Protein AF-A0A7S2RGL3-F1 (afdb_monomer)

Mean predicted aligned error: 12.46 Å

Foldseek 3Di:
DDPDPVDDPVNCVVVVHDDPLCVQVVPPCSPVPPPDPPPVRVVVVVVVVPDDVVCVVVVVVVVVVVLVVVVQPDKDKDKAQDADDQPDDSDNVCNVVRGIDIDIDRDDD

Sequence (109 aa):
TFVNDDINIEIAAKLGTKSLRDVLSAHKNGMVKIPCPKKESLIQLFSETRFDEKSSSQVILDLLEVAEINMTKQVSVMIDRRSHDSLSLLHPCLANAQGPAVIVCFHDI

pLDDT: mean 76.18, std 13.87, range [50.88, 94.62]

Structure (mmCIF, N/CA/C/O backbone):
data_AF-A0A7S2RGL3-F1
#
_entry.id   AF-A0A7S2RGL3-F1
#
loop_
_atom_site.group_PDB
_atom_site.id
_atom_site.type_symbol
_atom_site.label_atom_id
_atom_site.label_alt_id
_atom_site.label_comp_id
_atom_site.label_asym_id
_atom_site.label_entity_id
_atom_site.label_seq_id
_atom_site.pdbx_PDB_ins_code
_atom_site.Cartn_x
_atom_site.Cartn_y
_atom_site.Cartn_z
_atom_site.occupancy
_atom_site.B_iso_or_equiv
_atom_site.auth_seq_id
_atom_site.auth_comp_id
_atom_site.auth_asym_id
_atom_site.auth_atom_id
_atom_site.pdbx_PDB_model_num
ATOM 1 N N . THR A 1 1 ? 1.191 9.470 -19.792 1.00 50.97 1 THR A N 1
ATOM 2 C CA . THR A 1 1 ? -0.223 9.199 -20.131 1.00 50.97 1 THR A CA 1
ATOM 3 C C . THR A 1 1 ? -1.083 9.799 -19.043 1.00 50.97 1 THR A C 1
ATOM 5 O O . THR A 1 1 ? -0.793 9.549 -17.878 1.00 50.97 1 THR A O 1
ATOM 8 N N . PHE A 1 2 ? -2.029 10.668 -19.399 1.00 55.44 2 PHE A N 1
ATOM 9 C CA . PHE A 1 2 ? -2.985 11.243 -18.448 1.00 55.44 2 PHE A CA 1
ATOM 10 C C . PHE A 1 2 ? -4.080 10.226 -18.116 1.00 55.44 2 PHE A C 1
ATOM 12 O O . PHE A 1 2 ? -4.351 9.348 -18.923 1.00 55.44 2 PHE A O 1
ATOM 19 N N . VAL A 1 3 ? -4.655 10.337 -16.918 1.00 54.41 3 VAL A N 1
ATOM 20 C CA . VAL A 1 3 ? -5.577 9.350 -16.317 1.00 54.41 3 VAL A CA 1
ATOM 21 C C . VAL A 1 3 ? -7.051 9.659 -16.639 1.00 54.41 3 VAL A C 1
ATOM 23 O O . VAL A 1 3 ? -7.941 8.975 -16.159 1.00 54.41 3 VAL A O 1
ATOM 26 N N . ASN A 1 4 ? -7.333 10.708 -17.417 1.00 59.84 4 ASN A N 1
ATOM 27 C CA . ASN A 1 4 ? -8.705 11.088 -17.743 1.00 59.84 4 ASN A CA 1
ATOM 28 C C . ASN A 1 4 ? -9.091 10.545 -19.127 1.00 59.84 4 ASN A C 1
ATOM 30 O O . ASN A 1 4 ? -8.597 11.049 -20.135 1.00 59.84 4 ASN A O 1
ATOM 34 N N . ASP A 1 5 ? -9.968 9.539 -19.143 1.00 64.44 5 ASP A N 1
ATOM 35 C CA . ASP A 1 5 ? -10.478 8.895 -20.362 1.00 64.44 5 ASP A CA 1
ATOM 36 C C . ASP A 1 5 ? -11.328 9.840 -21.232 1.00 64.44 5 ASP A C 1
ATOM 38 O O . ASP A 1 5 ? -11.414 9.653 -22.446 1.00 64.44 5 ASP A O 1
ATOM 42 N N . ASP A 1 6 ? -11.893 10.902 -20.649 1.00 72.50 6 ASP A N 1
ATOM 43 C CA . ASP A 1 6 ? -12.726 11.881 -21.356 1.00 72.50 6 ASP A CA 1
ATOM 44 C C . ASP A 1 6 ? -11.901 12.963 -22.072 1.00 72.50 6 ASP A C 1
ATOM 46 O O . ASP A 1 6 ? -12.446 13.770 -22.832 1.00 72.50 6 ASP A O 1
ATOM 50 N N . ILE A 1 7 ? -10.581 13.019 -21.846 1.00 73.50 7 ILE A N 1
ATOM 51 C CA . ILE A 1 7 ? -9.719 14.069 -22.400 1.00 73.50 7 ILE A CA 1
ATOM 52 C C . ILE A 1 7 ? -8.648 13.464 -23.303 1.00 73.50 7 ILE A C 1
ATOM 54 O O . ILE A 1 7 ? -7.690 12.830 -22.864 1.00 73.50 7 ILE A O 1
ATOM 58 N N . ASN A 1 8 ? -8.761 13.764 -24.596 1.00 78.94 8 ASN A N 1
ATOM 59 C CA . ASN A 1 8 ? -7.765 13.379 -25.587 1.00 78.94 8 ASN A CA 1
ATOM 60 C C . ASN A 1 8 ? -6.379 13.983 -25.261 1.00 78.94 8 ASN A C 1
ATOM 62 O O . ASN A 1 8 ? -6.249 15.180 -24.984 1.00 78.94 8 ASN A O 1
ATOM 66 N N . ILE A 1 9 ? -5.333 13.155 -25.357 1.00 74.75 9 ILE A N 1
ATOM 67 C CA . ILE A 1 9 ? -3.929 13.508 -25.088 1.00 74.75 9 ILE A CA 1
ATOM 68 C C . ILE A 1 9 ? -3.461 14.743 -25.868 1.00 74.75 9 ILE A C 1
ATOM 70 O O . ILE A 1 9 ? -2.736 15.570 -25.313 1.00 74.75 9 ILE A O 1
ATOM 74 N N . GLU A 1 10 ? -3.877 14.910 -27.125 1.00 80.62 10 GLU A N 1
ATOM 75 C CA . GLU A 1 10 ? -3.476 16.066 -27.934 1.00 80.62 10 GLU A CA 1
ATOM 76 C C . GLU A 1 10 ? -4.067 17.375 -27.402 1.00 80.62 10 GLU A C 1
ATOM 78 O O . GLU A 1 10 ? -3.395 18.410 -27.393 1.00 80.62 10 GLU A O 1
ATOM 83 N N . ILE A 1 11 ? -5.318 17.335 -26.934 1.00 83.62 11 ILE A N 1
ATOM 84 C CA . ILE A 1 11 ? -5.996 18.492 -26.340 1.00 83.62 11 ILE A CA 1
ATOM 85 C C . ILE A 1 11 ? -5.332 18.830 -25.004 1.00 83.62 11 ILE A C 1
ATOM 87 O O . ILE A 1 11 ? -4.986 19.987 -24.766 1.00 83.62 11 ILE A O 1
ATOM 91 N N . ALA A 1 12 ? -5.069 17.821 -24.172 1.00 79.38 12 ALA A N 1
ATOM 92 C CA . ALA A 1 12 ? -4.374 17.991 -22.901 1.00 79.38 12 ALA A CA 1
ATOM 93 C C . ALA A 1 12 ? -2.982 18.630 -23.090 1.00 79.38 12 ALA A C 1
ATOM 95 O O . ALA A 1 12 ? -2.620 19.562 -22.364 1.00 79.38 12 ALA A O 1
ATOM 96 N N . ALA A 1 13 ? -2.220 18.188 -24.095 1.00 79.62 13 ALA A N 1
ATOM 97 C CA . ALA A 1 13 ? -0.905 18.745 -24.406 1.00 79.62 13 ALA A CA 1
ATOM 98 C C . ALA A 1 13 ? -0.986 20.212 -24.862 1.00 79.62 13 ALA A C 1
ATOM 100 O O . ALA A 1 13 ? -0.195 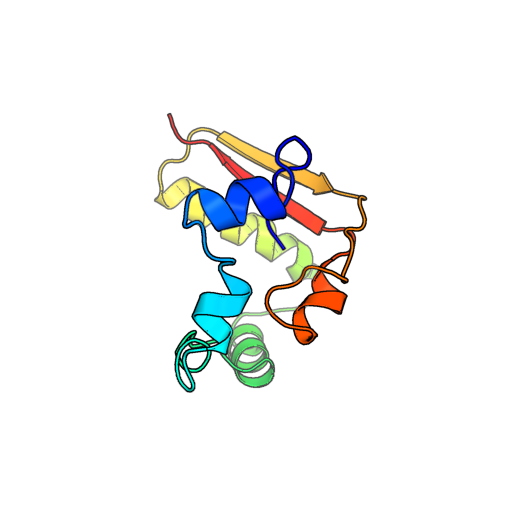21.043 -24.410 1.00 79.62 13 ALA A O 1
ATOM 101 N N . LYS A 1 14 ? -1.970 20.560 -25.704 1.00 86.06 14 LYS A N 1
ATOM 102 C CA . LYS A 1 14 ? -2.211 21.950 -26.140 1.00 86.06 14 LYS A CA 1
ATOM 103 C C . LYS A 1 14 ? -2.626 22.871 -24.992 1.00 86.06 14 LYS A C 1
ATOM 105 O O . LYS A 1 14 ? -2.276 24.045 -25.009 1.00 86.06 14 LYS A O 1
ATOM 110 N N . LEU A 1 15 ? -3.309 22.338 -23.979 1.00 83.81 15 LEU A N 1
ATOM 111 C CA . LEU A 1 15 ? -3.634 23.051 -22.738 1.00 83.81 15 LEU A CA 1
ATOM 112 C C . LEU A 1 15 ? -2.424 23.211 -21.795 1.00 83.81 15 LEU A C 1
ATOM 114 O O . LEU A 1 15 ? -2.561 23.751 -20.701 1.00 83.81 15 LEU A O 1
ATOM 118 N N . GLY A 1 16 ? -1.234 22.752 -22.200 1.00 79.69 16 GLY A N 1
ATOM 119 C CA . GLY A 1 16 ? 0.004 22.892 -21.433 1.00 79.69 16 GLY A CA 1
ATOM 120 C C . GLY A 1 16 ? 0.150 21.883 -20.295 1.00 79.69 16 GLY A C 1
ATOM 121 O O . GLY A 1 16 ? 1.072 22.002 -19.484 1.00 79.69 16 GLY A O 1
ATOM 122 N N . THR A 1 17 ? -0.730 20.882 -20.220 1.00 76.12 17 THR A N 1
ATOM 123 C CA . THR A 1 17 ? -0.628 19.843 -19.194 1.00 76.12 17 THR A CA 1
ATOM 124 C C . THR A 1 17 ? 0.591 18.958 -19.471 1.00 76.12 17 THR A C 1
ATOM 126 O O . THR A 1 17 ? 0.885 18.603 -20.614 1.00 76.12 17 THR A O 1
ATOM 129 N N . LYS A 1 18 ? 1.327 18.590 -18.415 1.00 69.12 18 LYS A N 1
ATOM 130 C CA . LYS A 1 18 ? 2.458 17.654 -18.505 1.00 69.12 18 LYS A CA 1
ATOM 131 C C . LYS A 1 18 ? 2.171 16.374 -17.731 1.00 69.12 18 LYS A C 1
ATOM 133 O O . LYS A 1 18 ? 1.692 16.423 -16.602 1.00 69.12 18 LYS A O 1
ATOM 138 N N . SER A 1 19 ? 2.473 15.233 -18.345 1.00 71.56 19 SER A N 1
ATOM 139 C CA . SER A 1 19 ? 2.405 13.924 -17.693 1.00 71.56 19 SER A CA 1
ATOM 140 C C . SER A 1 19 ? 3.340 13.934 -16.484 1.00 71.56 19 SER A C 1
ATOM 142 O O . SER A 1 19 ? 4.516 14.270 -16.613 1.00 71.56 19 SER A O 1
ATOM 144 N N . LEU A 1 20 ? 2.832 13.567 -15.303 1.00 69.25 20 LEU A N 1
ATOM 145 C CA . LEU A 1 20 ? 3.645 13.512 -14.085 1.00 69.25 20 LEU A CA 1
ATOM 146 C C . LEU A 1 20 ? 4.842 12.562 -14.258 1.00 69.25 20 LEU A C 1
ATOM 148 O O . LEU A 1 20 ? 5.935 12.870 -13.791 1.00 69.25 20 LEU A O 1
ATOM 152 N N . ARG A 1 21 ? 4.664 11.461 -15.006 1.00 69.56 21 ARG A N 1
ATOM 153 C CA . ARG A 1 21 ? 5.763 10.567 -15.405 1.00 69.56 21 ARG A CA 1
ATOM 154 C C . ARG A 1 21 ? 6.840 11.332 -16.166 1.00 69.56 21 ARG A C 1
ATOM 156 O O . ARG A 1 21 ? 8.004 11.231 -15.817 1.00 69.56 21 ARG A O 1
ATOM 163 N N . ASP A 1 22 ? 6.458 12.131 -17.153 1.00 68.81 22 ASP A N 1
ATOM 164 C CA . ASP A 1 22 ? 7.403 12.852 -18.008 1.00 68.81 22 ASP A CA 1
ATOM 165 C C . ASP A 1 22 ? 8.132 13.932 -17.202 1.00 68.81 22 ASP A C 1
ATOM 167 O O . ASP A 1 22 ? 9.337 14.108 -17.349 1.00 68.81 22 ASP A O 1
ATOM 171 N N . VAL A 1 23 ? 7.429 14.607 -16.286 1.00 70.25 23 VAL A N 1
ATOM 172 C CA . VAL A 1 23 ? 8.021 15.589 -15.363 1.00 70.25 23 VAL A CA 1
ATOM 173 C C . VAL A 1 23 ? 9.045 14.932 -14.431 1.00 70.25 23 VAL A C 1
ATOM 175 O O . VAL A 1 23 ? 10.135 15.480 -14.235 1.00 70.25 23 VAL A O 1
ATOM 178 N N . LEU A 1 24 ? 8.714 13.761 -13.879 1.00 65.31 24 LEU A N 1
ATOM 179 C CA . LEU A 1 24 ? 9.571 13.024 -12.948 1.00 65.31 24 LEU A CA 1
ATOM 180 C C . LEU A 1 24 ? 10.739 12.315 -13.652 1.00 65.31 24 LEU A C 1
ATOM 182 O O . LEU A 1 24 ? 11.831 12.275 -13.091 1.00 65.31 24 LEU A O 1
ATOM 186 N N . SER A 1 25 ? 10.548 11.818 -14.878 1.00 65.06 25 SER A N 1
ATOM 187 C CA . SER A 1 25 ? 11.596 11.199 -15.705 1.00 65.06 25 SER A CA 1
ATOM 188 C C . SER A 1 25 ? 12.533 12.224 -16.356 1.00 65.06 25 SER A C 1
ATOM 190 O O . SER A 1 25 ? 13.719 11.944 -16.514 1.00 65.06 25 SER A O 1
ATOM 192 N N . ALA A 1 26 ? 12.047 13.421 -16.708 1.00 65.19 26 ALA A N 1
ATOM 193 C CA . ALA A 1 26 ? 12.887 14.497 -17.248 1.00 65.19 26 ALA A CA 1
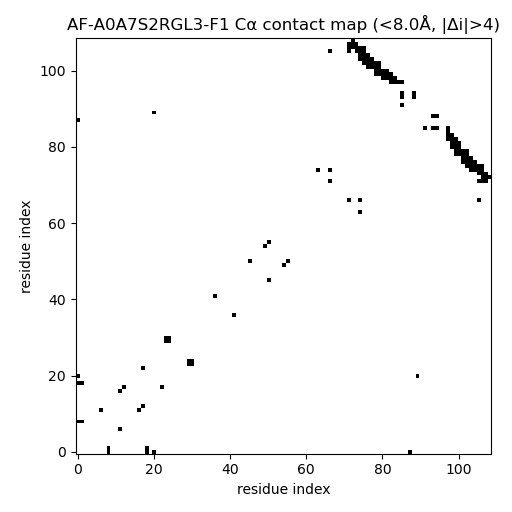ATOM 194 C C . ALA A 1 26 ? 13.848 15.080 -16.196 1.00 65.19 26 ALA A C 1
ATOM 196 O O . ALA A 1 26 ? 14.914 15.596 -16.537 1.00 65.19 26 ALA A O 1
ATOM 197 N N . HIS A 1 27 ? 13.511 14.970 -14.909 1.00 61.59 27 HIS A N 1
ATOM 198 C CA . HIS A 1 27 ? 14.424 15.306 -13.825 1.00 61.59 27 HIS A CA 1
ATOM 199 C C . HIS A 1 27 ? 15.323 14.106 -13.509 1.00 61.59 27 HIS A C 1
ATOM 201 O O . HIS A 1 27 ? 14.898 13.176 -12.831 1.00 61.59 27 HIS A O 1
ATOM 207 N N . LYS A 1 28 ? 16.609 14.169 -13.893 1.00 57.72 28 LYS A N 1
ATOM 208 C CA . LYS A 1 28 ? 17.637 13.151 -13.558 1.00 57.72 28 LYS A CA 1
ATOM 209 C C . LYS A 1 28 ? 17.678 12.745 -12.069 1.00 57.72 28 LYS A C 1
ATOM 211 O O . LYS A 1 28 ? 18.116 11.646 -11.764 1.00 57.72 28 LYS A O 1
ATOM 216 N N . ASN A 1 29 ? 17.190 13.604 -11.165 1.00 56.91 29 ASN A N 1
ATOM 217 C CA . ASN A 1 29 ? 17.120 13.371 -9.717 1.00 56.91 29 ASN A CA 1
ATOM 218 C C . ASN A 1 29 ? 15.681 13.334 -9.152 1.00 56.91 29 ASN A C 1
ATOM 220 O O . ASN A 1 29 ? 15.512 13.261 -7.935 1.00 56.91 29 ASN A O 1
ATOM 224 N N . GLY A 1 30 ? 14.643 13.414 -9.993 1.00 56.19 30 GLY A N 1
ATOM 225 C CA . GLY A 1 30 ? 13.244 13.571 -9.563 1.00 56.19 30 GLY A CA 1
ATOM 226 C C . GLY A 1 30 ? 12.671 12.343 -8.853 1.00 56.19 30 GLY A C 1
ATOM 227 O O . GLY A 1 30 ? 11.848 12.478 -7.955 1.00 56.19 30 GLY A O 1
ATOM 228 N N . MET A 1 31 ? 13.165 11.152 -9.198 1.00 55.19 31 MET A N 1
ATOM 229 C CA . MET A 1 31 ? 12.773 9.880 -8.572 1.00 55.19 31 MET A CA 1
ATOM 230 C C . MET A 1 31 ? 13.791 9.362 -7.542 1.00 55.19 31 MET A C 1
ATOM 232 O O . MET A 1 31 ? 13.566 8.333 -6.916 1.00 55.19 31 MET A O 1
ATOM 236 N N . VAL A 1 32 ? 14.905 10.073 -7.334 1.00 55.53 32 VAL A N 1
ATOM 237 C CA . VAL A 1 32 ? 16.020 9.631 -6.469 1.00 55.53 32 VAL A CA 1
ATOM 238 C C . VAL A 1 32 ? 15.750 9.917 -4.980 1.00 55.53 32 VAL A C 1
ATOM 240 O O . VAL A 1 32 ? 16.454 9.413 -4.110 1.00 55.53 32 VAL A O 1
ATOM 243 N N . LYS A 1 33 ? 14.718 10.707 -4.658 1.00 55.94 33 LYS A N 1
ATOM 244 C CA . LYS A 1 33 ? 14.439 11.199 -3.297 1.00 55.94 33 LYS A CA 1
ATOM 245 C C . LYS A 1 33 ? 13.094 10.765 -2.712 1.00 55.94 33 LYS A C 1
ATOM 247 O O . LYS A 1 33 ? 12.573 11.460 -1.847 1.00 55.94 33 LYS A O 1
ATOM 252 N N . ILE A 1 34 ? 12.527 9.638 -3.132 1.00 51.06 34 ILE A N 1
ATOM 253 C CA . ILE A 1 34 ? 11.534 8.981 -2.274 1.00 51.06 34 ILE A CA 1
ATOM 254 C C . ILE A 1 34 ? 12.325 7.966 -1.449 1.00 51.06 34 ILE A C 1
ATOM 256 O O . ILE A 1 34 ? 12.660 6.912 -1.990 1.00 51.06 34 ILE A O 1
ATOM 260 N N . PRO A 1 35 ? 12.731 8.289 -0.204 1.00 55.50 35 PRO A N 1
ATOM 261 C CA . PRO A 1 35 ? 13.394 7.326 0.661 1.00 55.50 35 PRO A CA 1
ATOM 262 C C . PRO A 1 35 ? 12.424 6.171 0.905 1.00 55.50 35 PRO A C 1
ATOM 264 O O . PRO A 1 35 ? 11.529 6.253 1.736 1.00 55.50 35 PRO A O 1
ATOM 267 N N . CYS A 1 36 ? 12.576 5.109 0.123 1.00 57.41 36 CYS A N 1
ATOM 268 C CA . CYS A 1 36 ? 11.898 3.850 0.344 1.00 57.41 36 CYS A CA 1
ATOM 269 C C . CYS A 1 36 ? 12.892 2.958 1.087 1.00 57.41 36 CYS A C 1
ATOM 271 O O . CYS A 1 36 ? 13.958 2.654 0.532 1.00 57.41 36 CYS A O 1
ATOM 273 N N . PRO A 1 37 ? 12.615 2.589 2.348 1.00 67.81 37 PRO A N 1
ATOM 274 C CA . PRO A 1 37 ? 13.451 1.645 3.064 1.00 67.81 37 PRO A CA 1
ATOM 275 C C . PRO A 1 37 ? 13.599 0.366 2.237 1.00 67.81 37 PRO A C 1
ATOM 277 O O . PRO A 1 37 ? 12.642 -0.111 1.622 1.00 67.81 37 PRO A O 1
ATOM 280 N N . LYS A 1 38 ? 14.813 -0.188 2.193 1.00 72.06 38 LYS A N 1
ATOM 281 C CA . LYS A 1 38 ? 15.044 -1.451 1.492 1.00 72.06 38 LYS A CA 1
ATOM 282 C C . LYS A 1 38 ? 14.176 -2.538 2.118 1.00 72.06 38 LYS A C 1
ATOM 284 O O . LYS A 1 38 ? 13.957 -2.526 3.330 1.00 72.06 38 LYS A O 1
ATOM 289 N N . LYS A 1 39 ? 13.733 -3.501 1.306 1.00 69.81 39 LYS A N 1
ATOM 290 C CA . LYS A 1 39 ? 12.956 -4.657 1.772 1.00 69.81 39 LYS A CA 1
ATOM 291 C C . LYS A 1 39 ? 13.632 -5.321 2.973 1.00 69.81 39 LYS A C 1
ATOM 293 O O . LYS A 1 39 ? 12.957 -5.670 3.928 1.00 69.81 39 LYS A O 1
ATOM 298 N N . GLU A 1 40 ? 14.954 -5.444 2.947 1.00 74.19 40 GLU A N 1
ATOM 299 C CA . GLU A 1 40 ? 15.749 -6.047 4.017 1.00 74.19 40 GLU A CA 1
ATOM 300 C C . GLU A 1 40 ? 15.698 -5.220 5.307 1.00 74.19 40 GLU A C 1
ATOM 302 O O . GLU A 1 40 ? 15.555 -5.783 6.384 1.00 74.19 40 GLU A O 1
ATOM 307 N N . SER A 1 41 ? 15.749 -3.888 5.203 1.00 75.38 41 SER A N 1
ATOM 308 C CA . SER A 1 41 ? 15.610 -2.985 6.352 1.00 75.38 41 SER A CA 1
ATOM 309 C C . SER A 1 41 ? 14.206 -3.041 6.948 1.00 75.38 41 SER A C 1
ATOM 311 O O . SER A 1 41 ? 14.065 -3.035 8.165 1.00 75.38 41 SER A O 1
ATOM 313 N N . LEU A 1 42 ? 13.176 -3.139 6.100 1.00 68.62 42 LEU A N 1
ATOM 314 C CA . LEU A 1 42 ? 11.800 -3.351 6.547 1.00 68.62 42 LEU A CA 1
ATOM 315 C C . LEU A 1 42 ? 11.647 -4.708 7.229 1.00 68.62 42 LEU A C 1
ATOM 317 O O . LEU A 1 42 ? 11.099 -4.771 8.316 1.00 68.62 42 LEU A O 1
ATOM 321 N N . ILE A 1 43 ? 12.182 -5.782 6.643 1.00 67.44 43 ILE A N 1
ATOM 322 C CA . ILE A 1 43 ? 12.161 -7.119 7.250 1.00 67.44 43 ILE A CA 1
ATOM 323 C C . ILE A 1 43 ? 12.898 -7.123 8.586 1.00 67.44 43 ILE A C 1
ATOM 325 O O . ILE A 1 43 ? 12.422 -7.764 9.509 1.00 67.44 43 ILE A O 1
ATOM 329 N N . GLN A 1 44 ? 14.023 -6.418 8.713 1.00 73.94 44 GLN A N 1
ATOM 330 C CA . GLN A 1 44 ? 14.743 -6.322 9.979 1.00 73.94 44 GLN A CA 1
ATOM 331 C C . GLN A 1 44 ? 13.905 -5.595 11.041 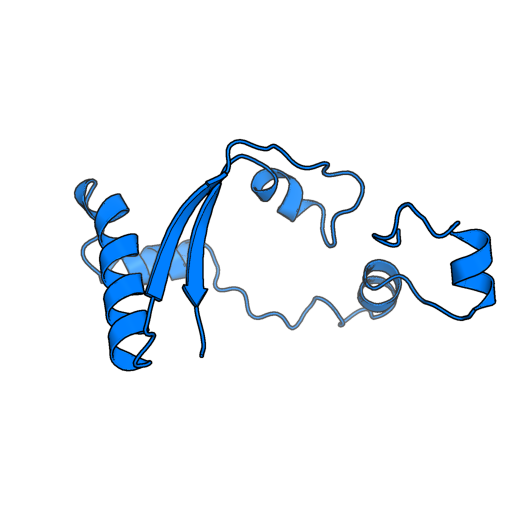1.00 73.94 44 GLN A C 1
ATOM 333 O O . GLN A 1 44 ? 13.696 -6.150 12.117 1.00 73.94 44 GLN A O 1
ATOM 338 N N . LEU A 1 45 ? 13.347 -4.425 10.706 1.00 67.50 45 LEU A N 1
ATOM 339 C CA . LEU A 1 45 ? 12.398 -3.696 11.560 1.00 67.50 45 LEU A CA 1
ATOM 340 C C . LEU A 1 45 ? 11.218 -4.586 11.973 1.00 67.50 45 LEU A C 1
ATOM 342 O O . LEU A 1 45 ? 10.860 -4.639 13.144 1.00 67.50 45 LEU A O 1
ATOM 346 N N . PHE A 1 46 ? 10.664 -5.345 11.027 1.00 62.25 46 PHE A N 1
ATOM 347 C CA . PHE A 1 46 ? 9.555 -6.259 11.281 1.00 62.25 46 PHE A CA 1
ATOM 348 C C . PHE A 1 46 ? 9.972 -7.506 12.078 1.00 62.25 46 PHE A C 1
ATOM 350 O O . PHE A 1 46 ? 9.200 -8.029 12.875 1.00 62.25 46 PHE A O 1
ATOM 357 N N . SER A 1 47 ? 11.206 -7.983 11.929 1.00 61.94 47 SER A N 1
ATOM 358 C CA . SER A 1 47 ? 11.732 -9.111 12.708 1.00 61.94 47 SER A CA 1
ATOM 359 C C . SER A 1 47 ? 11.954 -8.742 14.175 1.00 61.94 47 SER A C 1
ATOM 361 O O . SER A 1 47 ? 11.807 -9.590 15.054 1.00 61.94 47 SER A O 1
ATOM 363 N N . GLU A 1 48 ? 12.242 -7.466 14.446 1.00 63.47 48 GLU A N 1
ATOM 364 C CA . GLU A 1 48 ? 12.289 -6.904 15.798 1.00 63.47 48 GLU A CA 1
ATOM 365 C C . GLU A 1 48 ? 10.874 -6.770 16.397 1.00 63.47 48 GLU A C 1
ATOM 367 O O . GLU A 1 48 ? 10.695 -6.890 17.611 1.00 63.47 48 GLU A O 1
ATOM 372 N N . THR A 1 49 ? 9.843 -6.630 15.557 1.00 55.34 49 THR A N 1
ATOM 373 C CA . THR A 1 49 ? 8.431 -6.553 15.958 1.00 55.34 49 THR A CA 1
ATOM 374 C C . THR A 1 49 ? 7.673 -7.857 15.675 1.00 55.34 49 THR A C 1
ATOM 376 O O . THR A 1 49 ? 6.810 -7.878 14.818 1.00 55.34 49 THR A O 1
ATOM 379 N N . ARG A 1 50 ? 7.978 -8.962 16.373 1.00 53.34 50 ARG A N 1
ATOM 380 C CA . ARG A 1 50 ? 7.155 -10.204 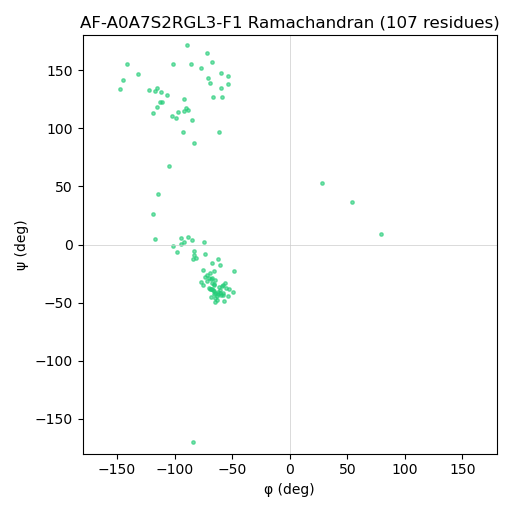16.466 1.00 53.34 50 ARG A CA 1
ATOM 381 C C . ARG A 1 50 ? 6.234 -10.539 15.262 1.00 53.34 50 ARG A C 1
ATOM 383 O O . ARG A 1 50 ? 5.050 -10.789 15.464 1.00 53.34 50 ARG A O 1
ATOM 390 N N . PHE A 1 51 ? 6.762 -10.589 14.038 1.00 54.41 51 PHE A N 1
ATOM 391 C CA . PHE A 1 51 ? 5.999 -11.073 12.885 1.00 54.41 51 PHE A CA 1
ATOM 392 C C . PHE A 1 51 ? 6.038 -12.616 12.825 1.00 54.41 51 PHE A C 1
ATOM 394 O O . PHE A 1 51 ? 6.923 -13.190 12.192 1.00 54.41 51 PHE A O 1
ATOM 401 N N . ASP A 1 52 ? 5.118 -13.303 13.513 1.00 55.34 52 ASP A N 1
ATOM 402 C CA . ASP A 1 52 ? 4.798 -14.721 13.283 1.00 55.34 52 ASP A CA 1
ATOM 403 C C . ASP A 1 52 ? 3.685 -14.855 12.215 1.00 55.34 52 ASP A C 1
ATOM 405 O O . ASP A 1 52 ? 3.121 -13.868 11.761 1.00 55.34 52 ASP A O 1
ATOM 409 N N . GLU A 1 53 ? 3.342 -16.051 11.721 1.00 50.88 53 GLU A N 1
ATOM 410 C CA . GLU A 1 53 ? 2.278 -16.187 10.695 1.00 50.88 53 GLU A CA 1
ATOM 411 C C . GLU A 1 53 ? 0.897 -15.670 11.169 1.00 50.88 53 GLU A C 1
ATOM 413 O O . GLU A 1 53 ? 0.035 -15.346 10.346 1.00 50.88 53 GLU A O 1
ATOM 418 N N . LYS A 1 54 ? 0.698 -15.500 12.489 1.00 52.69 54 LYS A N 1
ATOM 419 C CA . LYS A 1 54 ? -0.465 -14.813 13.083 1.00 52.69 54 LYS A CA 1
ATOM 420 C C . LYS A 1 54 ? -0.426 -13.282 12.911 1.00 52.69 54 LYS A C 1
ATOM 422 O O . LYS A 1 54 ? -1.422 -12.609 13.190 1.00 52.69 54 LYS A O 1
ATOM 427 N N . SER A 1 55 ? 0.674 -12.726 12.414 1.00 60.22 55 SER A N 1
ATOM 428 C CA . SER A 1 55 ? 0.917 -11.285 12.299 1.00 60.22 55 SER A CA 1
ATOM 429 C C . SER A 1 55 ? 0.342 -10.623 11.058 1.00 60.22 55 SER A C 1
ATOM 431 O O . SER A 1 55 ? 0.214 -9.403 11.026 1.00 60.22 55 SER A O 1
ATOM 433 N N . SER A 1 56 ? -0.097 -11.383 10.055 1.00 60.00 56 SER A N 1
ATOM 434 C CA . SER A 1 56 ? -0.794 -10.784 8.905 1.00 60.00 56 SER A CA 1
ATOM 435 C C . SER A 1 56 ? -2.091 -10.071 9.324 1.00 60.00 56 SER A C 1
ATOM 437 O O . SER A 1 56 ? -2.388 -8.987 8.829 1.00 60.00 56 SER A O 1
ATOM 439 N N . SER A 1 57 ? -2.817 -10.620 10.304 1.00 63.56 57 SER A N 1
ATOM 440 C CA . SER A 1 57 ? -3.965 -9.953 10.934 1.00 63.56 57 SER A CA 1
ATOM 441 C C . SER A 1 57 ? -3.580 -8.844 11.917 1.00 63.56 57 SER A C 1
ATOM 443 O O . SER A 1 57 ? -4.398 -7.959 12.158 1.00 63.56 57 SER A O 1
ATOM 445 N N . GLN A 1 58 ? -2.358 -8.855 12.466 1.00 73.75 58 GLN A N 1
ATOM 446 C CA . GLN A 1 58 ? -1.894 -7.806 13.384 1.00 73.75 58 GLN A CA 1
ATOM 447 C C . GLN A 1 58 ? -1.725 -6.470 12.670 1.00 73.75 58 GLN A C 1
ATOM 449 O O . GLN A 1 58 ? -2.093 -5.456 13.238 1.00 73.75 58 GLN A O 1
ATOM 454 N N . VAL A 1 59 ? -1.336 -6.468 11.391 1.00 81.75 59 VAL A N 1
ATOM 455 C CA . VAL A 1 59 ? -1.244 -5.227 10.602 1.00 81.75 59 VAL A CA 1
ATOM 456 C C . VAL A 1 59 ? -2.565 -4.450 10.599 1.00 81.75 59 VAL A C 1
ATOM 458 O O . VAL A 1 59 ? -2.561 -3.227 10.668 1.00 81.75 59 VAL A O 1
ATOM 461 N N . ILE A 1 60 ? -3.713 -5.136 10.548 1.00 84.44 60 ILE A N 1
ATOM 462 C CA . ILE A 1 60 ? -5.017 -4.458 10.615 1.00 84.44 60 ILE A CA 1
ATOM 463 C C . ILE A 1 60 ? -5.247 -3.870 12.012 1.00 84.44 60 ILE A C 1
ATOM 465 O O . ILE A 1 60 ? -5.779 -2.770 12.118 1.00 84.44 60 ILE A O 1
ATOM 469 N N . LEU A 1 61 ? -4.840 -4.573 13.071 1.00 85.62 61 LEU A N 1
ATOM 470 C CA . LEU A 1 61 ? -4.949 -4.078 14.446 1.00 85.62 61 LEU A CA 1
ATOM 471 C C . LEU A 1 61 ? -4.047 -2.861 14.677 1.00 85.62 61 LEU A C 1
ATOM 473 O O . LEU A 1 61 ? -4.520 -1.871 15.227 1.00 85.62 61 LEU A O 1
ATOM 477 N N . ASP A 1 62 ? -2.813 -2.890 14.177 1.00 87.19 62 ASP A N 1
ATOM 478 C CA . ASP A 1 62 ? -1.881 -1.762 14.242 1.00 87.19 62 ASP A CA 1
ATOM 479 C C . ASP A 1 62 ? -2.461 -0.538 13.508 1.00 87.19 62 ASP A C 1
ATOM 481 O O . ASP A 1 62 ? -2.418 0.587 14.004 1.00 87.19 62 ASP A O 1
ATOM 485 N N . LEU A 1 63 ? -3.082 -0.747 12.338 1.00 90.00 63 LEU A N 1
ATOM 486 C CA . LEU A 1 63 ? -3.765 0.321 11.599 1.00 90.00 63 LEU A CA 1
ATOM 487 C C . LEU A 1 63 ? -4.994 0.865 12.346 1.00 90.00 63 LEU A C 1
ATOM 489 O O . LEU A 1 63 ? -5.274 2.059 12.253 1.00 90.00 63 LEU A O 1
ATOM 493 N N . LEU A 1 64 ? -5.723 0.025 13.087 1.00 89.31 64 LEU A N 1
ATOM 494 C CA . LEU A 1 64 ? -6.833 0.473 13.935 1.00 89.31 64 LEU A CA 1
ATOM 495 C C . LEU A 1 64 ? -6.341 1.276 15.143 1.00 89.31 64 LEU A C 1
ATOM 497 O O . LEU A 1 64 ? -6.969 2.273 15.489 1.00 89.31 64 LEU A O 1
ATOM 501 N N . GLU A 1 65 ? -5.212 0.904 15.747 1.00 90.19 65 GLU A N 1
ATOM 502 C CA . GLU A 1 65 ? -4.587 1.696 16.813 1.00 90.19 65 GLU A CA 1
ATOM 503 C C . GLU A 1 65 ? -4.170 3.079 16.297 1.00 90.19 65 GLU A C 1
ATOM 505 O O . GLU A 1 65 ? -4.445 4.096 16.936 1.00 90.19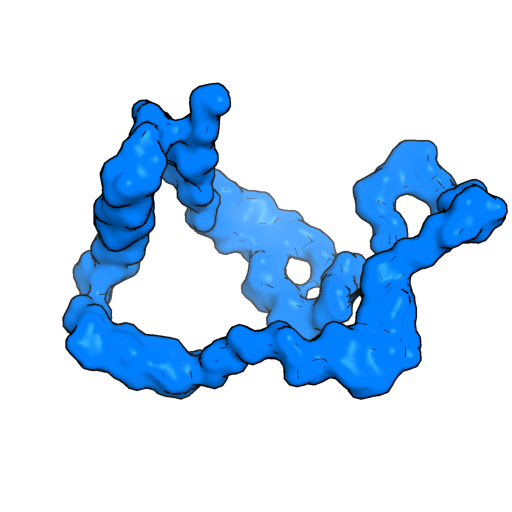 65 GLU A O 1
ATOM 510 N N . VAL A 1 66 ? -3.597 3.149 15.091 1.00 90.69 66 VAL A N 1
ATOM 511 C CA . VAL A 1 66 ? -3.314 4.431 14.428 1.00 90.69 66 VAL A CA 1
ATOM 512 C C . VAL A 1 66 ? -4.599 5.235 14.217 1.00 90.69 66 VAL A C 1
ATOM 514 O O . VAL A 1 66 ? -4.607 6.441 14.471 1.00 90.69 66 VAL A O 1
ATOM 517 N N . ALA A 1 67 ? -5.688 4.601 13.779 1.00 91.31 67 ALA A N 1
ATOM 518 C CA . ALA A 1 67 ? -6.967 5.280 13.586 1.00 91.31 67 ALA A CA 1
ATOM 519 C C . ALA A 1 67 ? -7.525 5.853 14.901 1.00 91.31 67 ALA A C 1
ATOM 521 O O . ALA A 1 67 ? -7.995 6.993 14.908 1.00 91.31 67 ALA A O 1
ATOM 522 N N . GLU A 1 68 ? -7.414 5.102 16.000 1.00 91.44 68 GLU A N 1
ATOM 523 C CA . GLU A 1 68 ? -7.814 5.513 17.352 1.00 91.44 68 GLU A CA 1
ATOM 524 C C . GLU A 1 68 ? -6.986 6.709 17.843 1.00 91.44 68 GLU A C 1
ATOM 526 O O . GLU A 1 68 ? -7.549 7.714 18.278 1.00 91.44 68 GLU A O 1
ATOM 531 N N . ILE A 1 69 ? -5.655 6.658 17.696 1.00 93.38 69 ILE A N 1
ATOM 532 C CA . ILE A 1 69 ? -4.751 7.768 18.051 1.00 93.38 69 ILE A CA 1
ATOM 533 C C . ILE A 1 69 ? -5.110 9.041 17.272 1.00 93.38 69 ILE A C 1
ATOM 535 O O . ILE A 1 69 ? -5.028 10.146 17.809 1.00 93.38 69 ILE A O 1
ATOM 539 N N . ASN A 1 70 ? -5.536 8.893 16.015 1.00 89.19 70 ASN A N 1
ATOM 540 C CA . ASN A 1 70 ? -5.981 10.004 15.173 1.00 89.19 70 ASN A CA 1
ATOM 541 C C . ASN A 1 70 ? -7.463 10.373 15.374 1.00 89.19 70 ASN A C 1
ATOM 543 O O . ASN A 1 70 ? -7.962 11.258 14.683 1.00 89.19 70 ASN A O 1
ATOM 547 N N . MET A 1 71 ? -8.169 9.735 16.315 1.00 91.31 71 MET A N 1
ATOM 548 C CA . MET A 1 71 ? -9.593 9.963 16.600 1.00 91.31 71 MET A CA 1
ATOM 549 C C . MET A 1 71 ? -10.494 9.818 15.360 1.00 91.31 71 MET A C 1
ATOM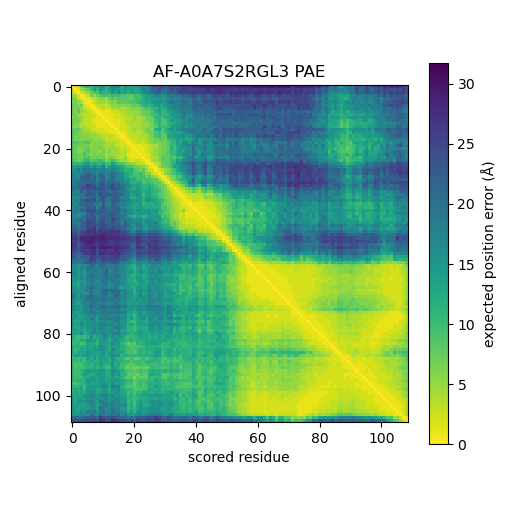 551 O O . MET A 1 71 ? -11.482 10.540 15.190 1.00 91.31 71 MET A O 1
ATOM 555 N N . THR A 1 72 ? -10.154 8.875 14.481 1.00 92.06 72 THR A N 1
ATOM 556 C CA . THR A 1 72 ? -10.923 8.585 13.263 1.00 92.06 72 THR A CA 1
ATOM 557 C C . THR A 1 72 ? -12.286 8.008 13.648 1.00 92.06 72 THR A C 1
ATOM 559 O O . THR A 1 72 ? -12.357 7.013 14.366 1.00 92.06 72 THR A O 1
ATOM 562 N N . LYS A 1 73 ? -13.394 8.580 13.155 1.00 90.75 73 LYS A N 1
ATOM 563 C CA . LYS A 1 73 ? -14.744 8.115 13.540 1.00 90.75 73 LYS A CA 1
ATOM 564 C C . LYS A 1 73 ? -15.150 6.789 12.913 1.00 90.75 73 LYS A C 1
ATOM 566 O O . LYS A 1 73 ? -16.002 6.088 13.456 1.00 90.75 73 LYS A O 1
ATOM 571 N N . GLN A 1 74 ? -14.609 6.480 11.741 1.00 94.06 74 GLN A N 1
ATOM 572 C CA . GLN A 1 74 ? -14.966 5.278 11.008 1.00 94.06 74 GLN A CA 1
ATOM 573 C C . GLN A 1 74 ? -13.766 4.764 10.222 1.00 94.06 74 GLN A C 1
ATOM 575 O O . GLN A 1 74 ? -13.106 5.509 9.502 1.00 94.06 74 GLN A O 1
ATOM 580 N N . VAL A 1 75 ? -13.538 3.457 10.309 1.00 93.44 75 VAL A N 1
ATOM 581 C CA . VAL A 1 75 ? -12.569 2.742 9.479 1.00 93.44 75 VAL A CA 1
ATOM 582 C C . VAL A 1 75 ? -13.317 1.725 8.629 1.00 93.44 75 VAL A C 1
ATOM 584 O O . VAL A 1 75 ? -14.163 0.987 9.134 1.00 93.44 75 VAL A O 1
ATOM 587 N N . SER A 1 76 ? -13.037 1.685 7.329 1.00 94.62 76 SER A N 1
ATOM 588 C CA . SER A 1 76 ? -13.542 0.644 6.427 1.00 94.62 76 SER A CA 1
ATOM 589 C C . SER A 1 76 ? -12.404 -0.244 5.956 1.00 94.62 76 SER A C 1
ATOM 591 O O . SER A 1 76 ? -11.385 0.253 5.485 1.00 94.62 76 SER A O 1
ATOM 593 N N . VAL A 1 77 ? -12.603 -1.557 6.055 1.00 91.94 77 VAL A N 1
ATOM 594 C CA . VAL A 1 77 ? -11.676 -2.565 5.536 1.00 91.9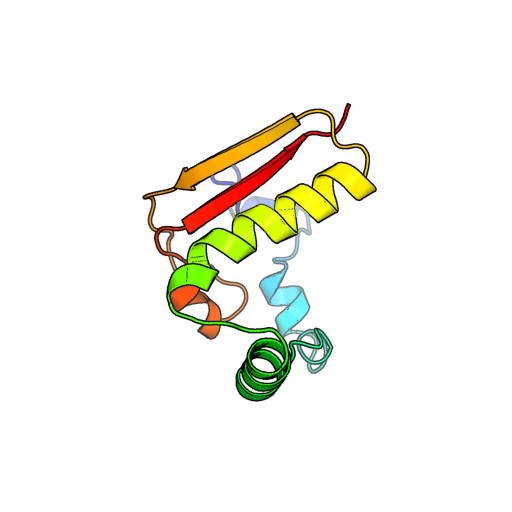4 77 VAL A CA 1
ATOM 595 C C . VAL A 1 77 ? -12.360 -3.285 4.383 1.00 91.94 77 VAL A C 1
ATOM 597 O O . VAL A 1 77 ? -13.453 -3.830 4.542 1.00 91.94 77 VAL A O 1
ATOM 600 N N . MET A 1 78 ? -11.736 -3.262 3.211 1.00 93.88 78 MET A N 1
ATOM 601 C CA . MET A 1 78 ? -12.301 -3.789 1.971 1.00 93.88 78 MET A CA 1
ATOM 602 C C . MET A 1 78 ? -11.284 -4.673 1.259 1.00 93.88 78 MET A C 1
ATOM 604 O O . MET A 1 78 ? -10.086 -4.408 1.289 1.00 93.88 78 MET A O 1
ATOM 608 N N . ILE A 1 79 ? -11.762 -5.714 0.581 1.00 92.19 79 ILE A N 1
ATOM 609 C CA . ILE A 1 79 ? -10.929 -6.526 -0.309 1.00 92.19 79 ILE A CA 1
ATOM 610 C C . ILE A 1 79 ? -11.235 -6.099 -1.738 1.00 92.19 79 ILE A C 1
ATOM 612 O O . ILE A 1 79 ? -12.319 -6.375 -2.257 1.00 92.19 79 ILE A O 1
ATOM 616 N N . ASP A 1 80 ? -10.271 -5.448 -2.377 1.00 91.38 80 ASP A N 1
ATOM 617 C CA . ASP A 1 80 ? -10.323 -5.154 -3.798 1.00 91.38 80 ASP A CA 1
ATOM 618 C C . ASP A 1 80 ? -9.726 -6.319 -4.584 1.00 91.38 80 ASP A C 1
ATOM 620 O O . ASP A 1 80 ? -8.551 -6.655 -4.457 1.00 91.38 80 ASP A O 1
ATOM 624 N N . ARG A 1 81 ? -10.560 -6.969 -5.396 1.00 93.00 81 ARG A N 1
ATOM 625 C CA . ARG A 1 81 ? -10.159 -8.120 -6.215 1.00 93.00 81 ARG A CA 1
ATOM 626 C C . ARG A 1 81 ? -9.761 -7.729 -7.635 1.00 93.00 81 ARG A C 1
ATOM 628 O O . ARG A 1 81 ? -9.461 -8.615 -8.434 1.00 93.00 81 ARG A O 1
ATOM 635 N N . ARG A 1 82 ? -9.814 -6.439 -7.972 1.00 92.19 82 ARG A N 1
ATOM 636 C CA . ARG A 1 82 ? -9.467 -5.945 -9.305 1.00 92.19 82 ARG A CA 1
ATOM 637 C C . ARG A 1 82 ? -7.972 -6.127 -9.571 1.00 92.19 82 ARG A C 1
ATOM 639 O O . ARG A 1 82 ? -7.160 -6.256 -8.662 1.00 92.19 82 ARG A O 1
ATOM 646 N N . SER A 1 83 ? -7.624 -6.180 -10.849 1.00 91.69 83 SER A N 1
ATOM 647 C CA . SER A 1 83 ? -6.245 -6.077 -11.323 1.00 91.69 83 SER A CA 1
ATOM 648 C C . SER A 1 83 ? -6.174 -4.901 -12.284 1.00 91.69 83 SER A C 1
ATOM 650 O O . SER A 1 83 ? -7.044 -4.749 -13.143 1.00 91.69 83 SER A O 1
ATOM 652 N N . HIS A 1 84 ? -5.172 -4.056 -12.097 1.00 89.06 84 HIS A N 1
ATOM 653 C CA . HIS A 1 84 ? -4.977 -2.818 -12.834 1.00 89.06 84 HIS A CA 1
ATOM 654 C C . HIS A 1 84 ? -3.917 -2.989 -13.925 1.00 89.06 84 HIS A C 1
ATOM 656 O O . HIS A 1 84 ? -3.045 -3.856 -13.849 1.00 89.06 84 HIS A O 1
ATOM 662 N N . ASP A 1 85 ? -4.002 -2.159 -14.963 1.00 87.44 85 ASP A N 1
ATOM 663 C CA . ASP A 1 85 ? -3.049 -2.193 -16.068 1.00 87.44 85 ASP A CA 1
ATOM 664 C C . ASP A 1 85 ? -1.671 -1.655 -15.639 1.00 87.44 85 ASP A C 1
ATOM 666 O O . ASP A 1 85 ? -1.545 -0.696 -14.874 1.00 87.44 85 ASP A O 1
ATOM 670 N N . SER A 1 86 ? -0.616 -2.271 -16.165 1.00 86.62 86 SER A N 1
ATOM 671 C CA . SER A 1 86 ? 0.781 -1.928 -15.894 1.00 86.62 86 SER A CA 1
ATOM 672 C C . SER A 1 86 ? 1.416 -1.026 -16.961 1.00 86.62 86 SER A C 1
ATOM 674 O O . SER A 1 86 ? 2.529 -0.530 -16.767 1.00 86.62 86 SER A O 1
ATOM 676 N N . LEU A 1 87 ? 0.717 -0.760 -18.071 1.00 79.38 87 LEU A N 1
ATOM 677 C CA . LEU A 1 87 ? 1.250 0.039 -19.183 1.00 79.38 87 LEU A CA 1
ATOM 678 C C . LEU A 1 87 ? 1.472 1.515 -18.821 1.00 79.38 87 LEU A C 1
ATOM 680 O O . LEU A 1 87 ? 2.357 2.174 -19.371 1.00 79.38 87 LEU A O 1
ATOM 684 N N . SER A 1 88 ? 0.690 2.045 -17.877 1.00 79.06 88 SER A N 1
ATOM 685 C CA . SER A 1 88 ? 0.739 3.452 -17.474 1.00 79.06 88 SER A CA 1
ATOM 686 C C . SER A 1 88 ? 1.204 3.666 -16.028 1.00 79.06 88 SER A C 1
ATOM 688 O O . SER A 1 88 ? 0.725 4.568 -15.345 1.00 79.06 88 SER A O 1
ATOM 690 N N . LEU A 1 89 ? 2.249 2.961 -15.596 1.00 80.12 89 LEU A N 1
ATOM 691 C CA . LEU A 1 89 ? 2.839 3.139 -14.262 1.00 80.12 89 LEU A CA 1
ATOM 692 C C . LEU A 1 89 ? 3.880 4.254 -14.175 1.00 80.12 89 LEU A C 1
ATOM 694 O O . LEU A 1 89 ? 4.516 4.616 -15.161 1.00 80.12 89 LEU A O 1
ATOM 698 N N . LEU A 1 90 ? 4.084 4.801 -12.974 1.00 76.38 90 LEU A N 1
ATOM 699 C CA . LEU A 1 90 ? 5.166 5.760 -12.722 1.00 76.38 90 LEU A CA 1
ATOM 700 C C . LEU A 1 90 ? 6.553 5.109 -12.869 1.00 76.38 90 LEU A C 1
ATOM 702 O O . LEU A 1 90 ? 7.489 5.749 -13.337 1.00 76.38 90 LEU A O 1
ATOM 706 N N . HIS A 1 91 ? 6.672 3.836 -12.488 1.00 78.00 91 HIS A N 1
ATOM 707 C CA . HIS A 1 91 ? 7.894 3.049 -12.606 1.00 78.00 91 HIS A CA 1
ATOM 708 C C . HIS A 1 91 ? 7.557 1.583 -12.925 1.00 78.00 91 HIS A C 1
ATOM 710 O O . HIS A 1 91 ? 6.620 1.056 -12.319 1.00 78.00 91 HIS A O 1
ATOM 716 N N . PRO A 1 92 ? 8.325 0.885 -13.785 1.00 76.69 92 PRO A N 1
ATOM 717 C CA . PRO A 1 92 ? 8.068 -0.521 -14.118 1.00 76.69 92 PRO A CA 1
ATOM 718 C C . PRO A 1 92 ? 8.034 -1.459 -12.903 1.00 76.69 92 PRO A C 1
ATOM 720 O O . PRO A 1 92 ? 7.233 -2.385 -12.865 1.00 76.69 92 PRO A O 1
ATOM 723 N N . CYS A 1 93 ? 8.835 -1.193 -11.861 1.00 80.69 93 CYS A N 1
ATOM 724 C CA . CYS A 1 93 ? 8.824 -2.005 -10.631 1.00 80.69 93 CYS A CA 1
ATOM 725 C C . CYS A 1 93 ? 7.486 -1.994 -9.870 1.00 80.69 93 CYS A C 1
ATOM 727 O O . CYS A 1 93 ? 7.308 -2.812 -8.973 1.00 80.69 93 CYS A O 1
ATOM 729 N N . LEU A 1 94 ? 6.549 -1.099 -10.202 1.00 83.12 94 LEU A N 1
ATOM 730 C CA . LEU A 1 94 ? 5.213 -1.079 -9.600 1.00 83.12 94 LEU A CA 1
ATOM 731 C C . LEU A 1 94 ? 4.244 -2.072 -10.259 1.00 83.12 94 LEU A C 1
ATOM 733 O O . LEU A 1 94 ? 3.128 -2.225 -9.768 1.00 83.12 94 LEU A O 1
ATOM 737 N N . ALA A 1 95 ? 4.648 -2.752 -11.339 1.00 87.25 95 ALA A N 1
ATOM 738 C CA . ALA A 1 95 ? 3.792 -3.695 -12.059 1.00 87.25 95 ALA A CA 1
ATOM 739 C C . ALA A 1 95 ? 3.276 -4.816 -11.151 1.00 87.25 95 ALA A C 1
ATOM 741 O O . ALA A 1 95 ? 2.086 -5.117 -11.152 1.00 87.25 95 ALA A O 1
ATOM 742 N N . ASN A 1 96 ? 4.142 -5.352 -10.289 1.00 88.00 96 ASN A N 1
ATOM 743 C CA . ASN A 1 96 ? 3.770 -6.414 -9.351 1.00 88.00 96 ASN A CA 1
ATOM 744 C C . ASN A 1 96 ? 2.775 -5.951 -8.271 1.00 88.00 96 ASN A C 1
ATOM 746 O O . ASN A 1 96 ? 2.166 -6.789 -7.616 1.00 88.00 96 ASN A O 1
ATOM 750 N N . ALA A 1 97 ? 2.606 -4.639 -8.080 1.00 88.12 97 ALA A N 1
ATOM 751 C CA . ALA A 1 97 ? 1.685 -4.059 -7.105 1.00 88.12 97 ALA A CA 1
ATOM 752 C C . ALA A 1 97 ? 0.309 -3.699 -7.702 1.00 88.12 97 ALA A C 1
ATOM 754 O O . ALA A 1 97 ? -0.505 -3.101 -7.010 1.00 88.12 97 ALA A O 1
ATOM 755 N N . GLN A 1 98 ? 0.039 -4.034 -8.970 1.00 93.12 98 GLN A N 1
ATOM 756 C CA . GLN A 1 98 ? -1.242 -3.741 -9.636 1.00 93.12 98 GLN A CA 1
ATOM 757 C C . GLN A 1 98 ? -2.310 -4.837 -9.460 1.00 93.12 98 GLN A C 1
ATOM 759 O O . GLN A 1 98 ? -3.356 -4.783 -10.099 1.00 93.12 98 GLN A O 1
ATOM 764 N N . GLY A 1 99 ? -2.048 -5.861 -8.646 1.00 91.06 99 GLY A N 1
ATOM 765 C CA . GLY A 1 99 ? -2.991 -6.953 -8.391 1.00 91.06 99 GLY A CA 1
ATOM 766 C C . GLY A 1 99 ? -4.028 -6.644 -7.300 1.00 91.06 99 GLY A C 1
ATOM 767 O O . GLY A 1 99 ? -4.113 -5.511 -6.827 1.00 91.06 99 GLY A O 1
ATOM 768 N N . PRO A 1 100 ? -4.790 -7.668 -6.869 1.00 93.81 100 PRO A N 1
ATOM 769 C CA . PRO A 1 100 ? -5.725 -7.569 -5.751 1.00 93.81 100 PRO A CA 1
ATOM 770 C C . PRO A 1 100 ? -5.075 -7.031 -4.472 1.00 93.81 100 PRO A C 1
ATOM 772 O O . PRO A 1 100 ? -3.928 -7.366 -4.166 1.00 93.81 100 PRO A O 1
ATOM 775 N N . ALA A 1 101 ? -5.831 -6.258 -3.696 1.00 92.38 101 ALA A N 1
ATOM 776 C CA . ALA A 1 101 ? -5.339 -5.578 -2.504 1.00 92.38 101 ALA A CA 1
ATOM 777 C C . ALA A 1 101 ? -6.365 -5.573 -1.361 1.00 92.38 101 ALA A C 1
ATOM 779 O O . ALA A 1 101 ? -7.576 -5.629 -1.571 1.00 92.38 101 ALA A O 1
ATOM 780 N N . VAL A 1 102 ? -5.865 -5.459 -0.129 1.00 90.81 102 VAL A N 1
ATOM 781 C CA . VAL A 1 102 ? -6.676 -5.070 1.031 1.00 90.81 102 VAL A CA 1
ATOM 782 C C . VAL A 1 102 ? -6.586 -3.556 1.162 1.00 90.81 102 VAL A C 1
ATOM 784 O O . VAL A 1 102 ? -5.491 -3.001 1.220 1.00 90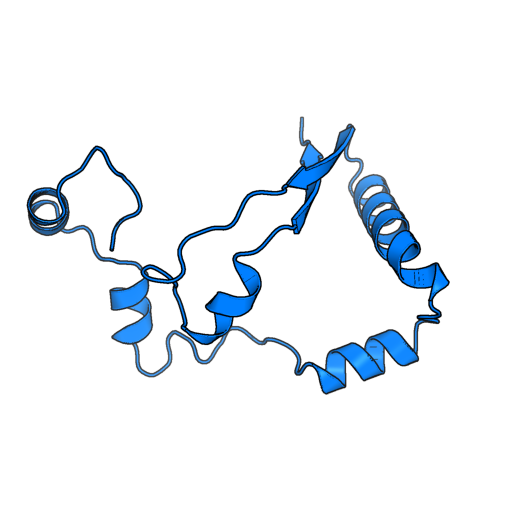.81 102 VAL A O 1
ATOM 787 N N . ILE A 1 103 ? -7.735 -2.893 1.196 1.00 92.31 103 ILE A N 1
ATOM 788 C CA . ILE A 1 103 ? -7.853 -1.445 1.340 1.00 92.31 103 ILE A CA 1
ATOM 789 C C . ILE A 1 103 ? -8.335 -1.150 2.758 1.00 92.31 103 ILE A C 1
ATOM 791 O O . ILE A 1 103 ? -9.346 -1.697 3.198 1.00 92.31 103 ILE A O 1
ATOM 795 N N . VAL A 1 104 ? -7.622 -0.268 3.453 1.00 92.69 104 VAL A N 1
ATOM 796 C CA . VAL A 1 104 ? -8.043 0.302 4.735 1.00 92.69 104 VAL A CA 1
ATOM 797 C C . VAL A 1 104 ? -8.260 1.796 4.523 1.00 92.69 104 VAL A C 1
ATOM 799 O O . VAL A 1 104 ? -7.336 2.508 4.135 1.00 92.69 104 VAL A O 1
ATOM 802 N N . CYS A 1 105 ? -9.489 2.259 4.735 1.00 94.06 105 CYS A N 1
ATOM 803 C CA . CYS A 1 105 ? -9.866 3.664 4.614 1.00 94.06 105 CYS A CA 1
ATOM 804 C C . CYS A 1 105 ? -10.184 4.231 5.995 1.00 94.06 105 CYS A C 1
ATOM 806 O O . CYS A 1 105 ? -11.085 3.729 6.670 1.00 94.06 105 CYS A O 1
ATOM 808 N N . PHE A 1 106 ? -9.470 5.284 6.382 1.00 94.38 106 PHE A N 1
ATOM 809 C CA . PHE A 1 106 ? -9.798 6.124 7.529 1.00 94.38 106 PHE A CA 1
ATOM 810 C C . PHE A 1 106 ? -10.705 7.250 7.036 1.00 94.38 106 PHE A C 1
ATOM 812 O O . PHE A 1 106 ? -10.315 8.007 6.149 1.00 94.38 106 PHE A O 1
ATOM 819 N N . HIS A 1 107 ? -11.938 7.300 7.536 1.00 91.06 107 HIS A N 1
ATOM 820 C CA . HIS A 1 107 ? -12.900 8.321 7.138 1.00 91.06 107 HIS A CA 1
ATOM 821 C C . HIS A 1 107 ? -12.807 9.505 8.094 1.00 91.06 107 HIS A C 1
ATOM 823 O O . HIS A 1 107 ? -13.123 9.381 9.283 1.00 91.06 107 HIS A O 1
ATOM 829 N N . ASP A 1 108 ? -12.383 10.642 7.550 1.00 79.06 108 ASP A N 1
ATOM 830 C CA . ASP A 1 108 ? -12.455 11.936 8.221 1.00 79.06 108 ASP A CA 1
ATOM 831 C C . ASP A 1 108 ? -13.911 12.437 8.291 1.00 79.06 108 ASP A C 1
ATOM 833 O O . ASP A 1 108 ? -14.808 11.920 7.617 1.00 79.06 108 ASP A O 1
ATOM 837 N N . ILE A 1 109 ? -14.146 13.443 9.137 1.00 57.41 109 ILE A N 1
ATOM 838 C CA . ILE A 1 109 ? -15.436 14.142 9.292 1.00 57.41 109 ILE A CA 1
ATOM 839 C C . ILE A 1 109 ? -15.454 15.372 8.397 1.00 57.41 109 ILE A C 1
ATOM 841 O O . ILE A 1 109 ? -14.463 16.134 8.463 1.00 57.41 109 ILE A O 1
#

InterPro domains:
  IPR052972 Sacsin chaperone regulator [PTHR15600] (2-104)

Solvent-accessible surface area (backbone atoms only — not comparable to full-atom values): 6957 Å² total; per-residue (Å²): 119,79,92,52,90,92,56,57,68,70,59,44,48,75,72,67,57,73,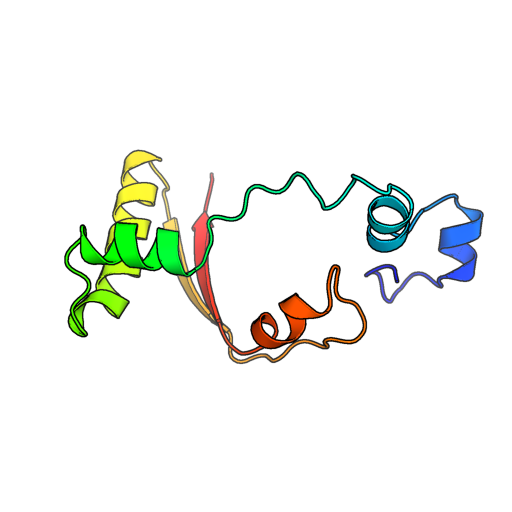36,66,53,58,61,37,65,71,34,92,61,57,73,75,72,67,89,67,78,51,71,67,57,49,49,50,59,40,63,77,54,75,67,52,92,76,32,72,64,42,55,58,52,54,53,49,52,52,34,54,78,68,65,47,84,43,74,49,80,46,79,45,78,58,71,57,81,58,89,81,55,86,47,79,86,52,46,85,70,32,51,60,45,80,46,77,45,78,42,81,132

Organism: NCBI:txid49252

Secondary structure (DSSP, 8-state):
--S-TTS-HHHHHHTT---HHHHHHHSTTTTTT-----HHHHHHHHHHTT--GGGGTHHHHHHHHHHHHTT-SEEEEEEE-----STT-SSGGGGGGSS-EEEEEEE--

Radius of gyration: 18.84 Å; Cα contacts (8 Å, |Δi|>4): 74; chains: 1; bounding box: 33×39×46 Å

Nearest PDB structures (foldseek):
  5v45-assembly2_B  TM=9.629E-01  e=4.888E-01  Homo sapiens
  5v46-assembly2_B  TM=9.556E-01  e=4.888E-01  Homo sapiens
  5v44-assembly1_A  TM=9.684E-01  e=6.409E-01  Homo sapiens